Protein AF-A0A1V3N3K9-F1 (afdb_monomer)

Mean predicted aligned error: 10.96 Å

Structure (mmCIF, N/CA/C/O backbone):
data_AF-A0A1V3N3K9-F1
#
_entry.id   AF-A0A1V3N3K9-F1
#
loop_
_atom_site.group_PDB
_atom_site.id
_atom_site.type_symbol
_atom_site.label_atom_id
_atom_site.label_alt_id
_atom_site.label_comp_id
_atom_site.label_asym_id
_atom_site.label_entity_id
_atom_site.label_seq_id
_atom_site.pdbx_PDB_ins_code
_atom_site.Cartn_x
_atom_site.Cartn_y
_atom_site.Cartn_z
_atom_site.occupancy
_atom_site.B_iso_or_equiv
_atom_site.auth_seq_id
_atom_site.auth_comp_id
_atom_site.auth_asym_id
_atom_site.auth_atom_id
_atom_site.pdbx_PDB_model_num
ATOM 1 N N . MET A 1 1 ? -14.076 -6.918 -24.165 1.00 59.81 1 MET A N 1
ATOM 2 C CA . MET A 1 1 ? -14.005 -5.718 -23.301 1.00 59.81 1 MET A CA 1
ATOM 3 C C . MET A 1 1 ? -12.618 -5.105 -23.434 1.00 59.81 1 MET A C 1
ATOM 5 O O . MET A 1 1 ? -11.646 -5.826 -23.234 1.00 59.81 1 MET A O 1
ATOM 9 N N . ASN A 1 2 ? -12.528 -3.845 -23.867 1.00 85.38 2 ASN A N 1
ATOM 10 C CA . ASN A 1 2 ? -11.264 -3.150 -24.152 1.00 85.38 2 ASN A CA 1
ATOM 11 C C . ASN A 1 2 ? -10.409 -3.016 -22.864 1.00 85.38 2 ASN A C 1
ATOM 13 O O . ASN A 1 2 ? -10.950 -2.823 -21.774 1.00 85.38 2 ASN A O 1
ATOM 17 N N . SER A 1 3 ? -9.088 -3.196 -22.985 1.00 79.38 3 SER A N 1
ATOM 18 C CA . SER A 1 3 ? -8.128 -3.214 -21.869 1.00 79.38 3 SER A CA 1
ATOM 19 C C . SER A 1 3 ? -8.120 -1.919 -21.055 1.00 79.38 3 SER A C 1
ATOM 21 O O . SER A 1 3 ? -7.947 -1.973 -19.841 1.00 79.38 3 SER A O 1
ATOM 23 N N . PHE A 1 4 ? -8.384 -0.775 -21.687 1.00 81.25 4 PHE A N 1
ATOM 24 C CA . PHE A 1 4 ? -8.522 0.516 -21.018 1.00 81.25 4 PHE A CA 1
ATOM 25 C C . PHE A 1 4 ? -9.683 0.520 -20.014 1.00 81.25 4 PHE A C 1
ATOM 27 O O . PHE A 1 4 ? -9.504 0.888 -18.858 1.00 81.25 4 PHE A O 1
ATOM 34 N N . TYR A 1 5 ? -10.851 0.011 -20.413 1.00 85.06 5 TYR A N 1
ATOM 35 C CA . TYR A 1 5 ? -12.020 -0.054 -19.530 1.00 85.06 5 TYR A CA 1
ATOM 36 C C . TYR A 1 5 ? -11.821 -1.021 -18.366 1.00 85.06 5 TYR A C 1
ATOM 38 O O . TYR A 1 5 ? -12.313 -0.765 -17.277 1.00 85.06 5 TYR A O 1
ATOM 46 N N . LYS A 1 6 ? -11.070 -2.113 -18.561 1.00 84.25 6 LYS A N 1
ATOM 47 C CA . LYS A 1 6 ? -10.700 -3.000 -17.448 1.00 84.25 6 LYS A CA 1
ATOM 48 C C . LYS A 1 6 ? -9.849 -2.269 -16.406 1.00 84.25 6 LYS A C 1
ATOM 50 O O . LYS A 1 6 ? -10.067 -2.465 -15.218 1.00 84.25 6 LYS A O 1
ATOM 55 N N . LYS A 1 7 ? -8.911 -1.422 -16.847 1.00 81.56 7 LYS A N 1
ATOM 56 C CA . LYS A 1 7 ? -8.067 -0.612 -15.954 1.00 81.56 7 LYS A CA 1
ATOM 57 C C . LYS A 1 7 ? -8.871 0.469 -15.229 1.00 81.56 7 LYS A C 1
ATOM 59 O O . LYS A 1 7 ? -8.694 0.628 -14.029 1.00 81.56 7 LYS A O 1
ATOM 64 N N . LEU A 1 8 ? -9.784 1.149 -15.927 1.00 84.62 8 LEU A N 1
ATOM 65 C CA . LEU A 1 8 ? -10.704 2.106 -15.302 1.00 84.62 8 LEU A CA 1
ATOM 66 C C . LEU A 1 8 ? -11.592 1.442 -14.250 1.00 84.62 8 LEU A C 1
ATOM 68 O O . LEU A 1 8 ? -11.668 1.925 -13.132 1.00 84.62 8 LEU A O 1
ATOM 72 N N . LEU A 1 9 ? -12.187 0.292 -14.569 1.00 86.62 9 LEU A N 1
ATOM 73 C CA . LEU A 1 9 ? -13.002 -0.441 -13.602 1.00 86.62 9 LEU A CA 1
ATOM 74 C C . LEU A 1 9 ? -12.191 -0.900 -12.393 1.00 86.62 9 LEU A C 1
ATOM 76 O O . LEU A 1 9 ? -12.681 -0.815 -11.275 1.00 86.62 9 LEU A O 1
ATOM 80 N N . ALA A 1 10 ? -10.958 -1.371 -12.597 1.00 84.00 10 ALA A N 1
ATOM 81 C CA . ALA A 1 10 ? -10.080 -1.728 -11.489 1.00 84.00 10 ALA A CA 1
ATOM 82 C C . ALA A 1 10 ? -9.816 -0.522 -10.575 1.00 84.00 10 ALA A C 1
ATOM 84 O O . ALA A 1 10 ? -9.859 -0.676 -9.361 1.00 84.00 10 ALA A O 1
ATOM 85 N N . LEU A 1 11 ? -9.603 0.667 -11.148 1.00 85.69 11 LEU A N 1
ATOM 86 C CA . LEU A 1 11 ? -9.441 1.912 -10.397 1.00 85.69 11 LEU A CA 1
ATOM 87 C C . LEU A 1 11 ? -10.720 2.293 -9.635 1.00 85.69 11 LEU A C 1
ATOM 89 O O . LEU A 1 11 ? -10.657 2.557 -8.438 1.00 85.69 11 LEU A O 1
ATOM 93 N N . ASP A 1 12 ? -11.876 2.279 -10.299 1.00 87.19 12 ASP A N 1
ATOM 94 C CA . ASP A 1 12 ? -13.164 2.621 -9.685 1.00 87.19 12 ASP A CA 1
ATOM 95 C C . ASP A 1 12 ? -13.511 1.671 -8.532 1.00 87.19 12 ASP A C 1
ATOM 97 O O . ASP A 1 12 ? -14.003 2.109 -7.492 1.00 87.19 12 ASP A O 1
ATOM 101 N N . LEU A 1 13 ? -13.195 0.380 -8.672 1.00 85.94 13 LEU A N 1
ATOM 102 C CA . LEU A 1 13 ? -13.401 -0.622 -7.625 1.00 85.94 13 LEU A CA 1
ATOM 103 C C . LEU A 1 13 ? -12.601 -0.316 -6.355 1.00 85.94 13 LEU A C 1
ATOM 105 O O . LEU A 1 13 ? -13.111 -0.544 -5.257 1.00 85.94 13 LEU A O 1
ATOM 109 N N . VAL A 1 14 ? -11.398 0.262 -6.472 1.00 85.56 14 VAL A N 1
ATOM 110 C CA . VAL A 1 14 ? -10.641 0.730 -5.299 1.00 85.56 14 VAL A CA 1
ATOM 111 C C . VAL A 1 14 ? -11.466 1.759 -4.531 1.00 85.56 14 VAL A C 1
ATOM 113 O O . VAL A 1 14 ? -11.598 1.663 -3.317 1.00 85.56 14 VAL A O 1
ATOM 116 N N . PHE A 1 15 ? -12.078 2.728 -5.198 1.00 86.00 15 PHE A N 1
ATOM 117 C CA . PHE A 1 15 ? -12.875 3.734 -4.494 1.00 86.00 15 PHE A CA 1
ATOM 118 C C . PHE A 1 15 ? -14.235 3.202 -4.040 1.00 86.00 15 PHE A C 1
ATOM 120 O O . PHE A 1 15 ? -14.746 3.638 -3.013 1.00 86.00 15 PHE A O 1
ATOM 127 N N . TYR A 1 16 ? -14.803 2.231 -4.754 1.00 87.94 16 TYR A N 1
ATOM 128 C CA . TYR A 1 16 ? -16.082 1.634 -4.386 1.00 87.94 16 TYR A CA 1
ATOM 129 C C . TYR A 1 16 ? -15.996 0.810 -3.095 1.00 87.94 16 TYR A C 1
ATOM 131 O O . TYR A 1 16 ? -16.914 0.876 -2.279 1.00 87.94 16 TYR A O 1
ATOM 139 N N . LYS A 1 17 ? -14.874 0.112 -2.864 1.00 82.75 17 LYS A N 1
ATOM 140 C CA . LYS A 1 17 ? -14.653 -0.767 -1.699 1.00 82.75 17 LYS A CA 1
ATOM 141 C C . LYS A 1 17 ? -14.907 -0.076 -0.347 1.00 82.75 17 LYS A C 1
ATOM 143 O O . LYS A 1 17 ? -15.293 -0.734 0.609 1.00 82.75 17 LYS A O 1
ATOM 148 N N . THR A 1 18 ? -14.774 1.251 -0.253 1.00 84.56 18 THR A N 1
ATOM 149 C CA . THR A 1 18 ? -15.061 2.009 0.985 1.00 84.56 18 THR A CA 1
ATOM 150 C C . THR A 1 18 ? -16.530 1.979 1.412 1.00 84.56 18 THR A C 1
ATOM 152 O O . THR A 1 18 ? -16.821 2.196 2.590 1.00 84.56 18 THR A O 1
ATOM 155 N N . HIS A 1 19 ? -17.439 1.716 0.469 1.00 85.94 19 HIS A N 1
ATOM 156 C CA . HIS A 1 19 ? -18.883 1.631 0.681 1.00 85.94 19 HIS A CA 1
ATOM 157 C C . HIS A 1 19 ? -19.339 0.209 1.035 1.00 85.94 19 HIS A C 1
ATOM 159 O O . HIS A 1 19 ? -20.515 -0.000 1.336 1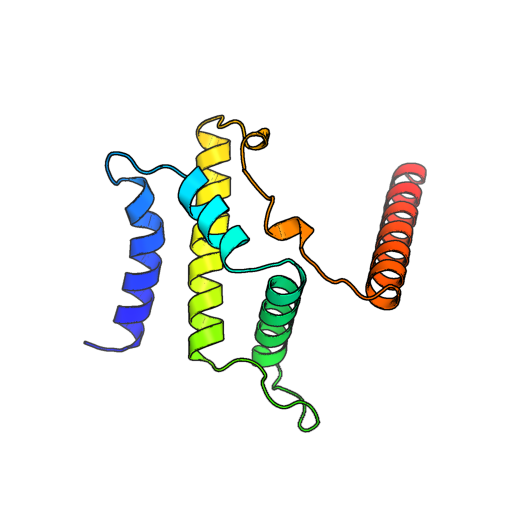.00 85.94 19 HIS A O 1
ATOM 165 N 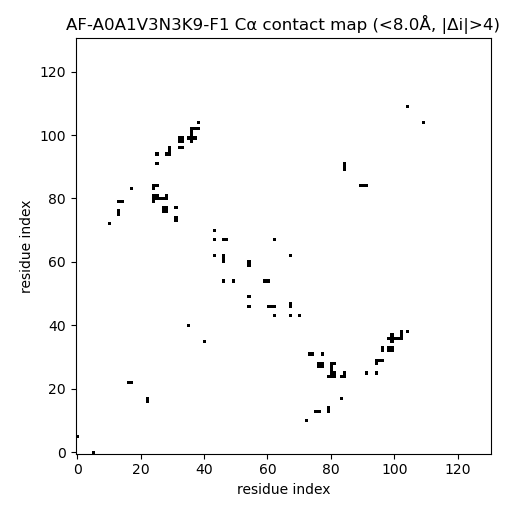N . GLU A 1 20 ? -18.437 -0.776 0.988 1.00 87.00 20 GLU A N 1
ATOM 166 C CA . GLU A 1 20 ? -18.752 -2.142 1.385 1.00 87.00 20 GLU A CA 1
ATOM 167 C C . GLU A 1 20 ? -18.985 -2.221 2.896 1.00 87.00 20 GLU A C 1
ATOM 169 O O . GLU A 1 20 ? -18.264 -1.640 3.715 1.00 87.00 20 GLU A O 1
ATOM 174 N N . GLN A 1 21 ? -20.025 -2.958 3.282 1.00 86.44 21 GLN A N 1
ATOM 175 C CA . GLN A 1 21 ? -20.342 -3.158 4.686 1.00 86.44 21 GLN A CA 1
ATOM 176 C C . GLN A 1 21 ? -19.210 -3.937 5.366 1.00 86.44 21 GLN A C 1
ATOM 178 O O . GLN A 1 21 ? -18.868 -5.039 4.947 1.00 86.44 21 GLN A O 1
ATOM 183 N N . GLY A 1 22 ? -18.654 -3.371 6.439 1.00 85.88 22 GLY A N 1
ATOM 184 C CA . GLY A 1 22 ? -17.538 -3.980 7.164 1.00 85.88 22 GLY A CA 1
ATOM 185 C C . GLY A 1 22 ? -16.158 -3.648 6.597 1.00 85.88 22 GLY A C 1
ATOM 186 O O . GLY A 1 22 ?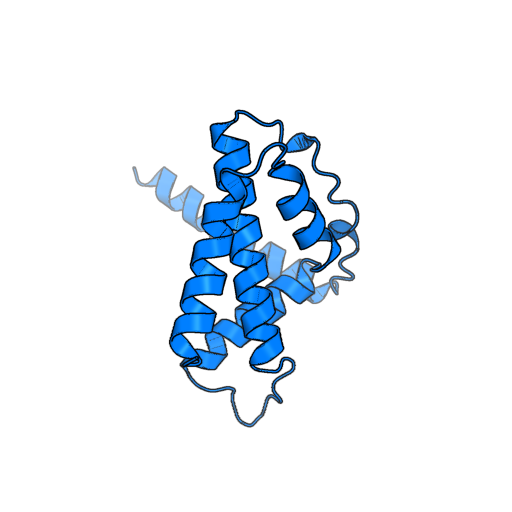 -15.178 -4.219 7.063 1.00 85.88 22 GLY A O 1
ATOM 187 N N . TYR A 1 23 ? -16.060 -2.719 5.640 1.00 89.44 23 TYR A N 1
ATOM 188 C CA . TYR A 1 23 ? -14.770 -2.204 5.192 1.00 89.44 23 TYR A CA 1
ATOM 189 C C . TYR A 1 23 ? -13.968 -1.602 6.360 1.00 89.44 23 TYR A C 1
ATOM 191 O O . TYR A 1 23 ? -14.401 -0.625 6.989 1.00 89.44 23 TYR A O 1
ATOM 199 N N . ASP A 1 24 ? -12.782 -2.162 6.597 1.00 90.00 24 ASP A N 1
ATOM 200 C CA . ASP A 1 24 ? -11.811 -1.706 7.587 1.00 90.00 24 ASP A CA 1
ATOM 201 C C . ASP A 1 24 ? -10.558 -1.155 6.881 1.00 90.00 24 ASP A C 1
ATOM 203 O O . ASP A 1 24 ? -9.822 -1.923 6.258 1.00 90.00 24 ASP A O 1
ATOM 207 N N . PRO A 1 25 ? -10.282 0.160 6.972 1.00 90.62 25 PRO A N 1
ATOM 208 C CA . PRO A 1 25 ? -9.109 0.755 6.339 1.00 90.62 25 PRO A CA 1
ATOM 209 C C . PRO A 1 25 ? -7.776 0.263 6.916 1.00 90.62 25 PRO A C 1
ATOM 211 O O . PRO A 1 25 ? -6.747 0.437 6.266 1.00 90.62 25 PRO A O 1
ATOM 214 N N . MET A 1 26 ? -7.767 -0.323 8.118 1.00 89.81 26 MET A N 1
ATOM 215 C CA . MET A 1 26 ? -6.551 -0.881 8.714 1.00 89.81 26 MET A CA 1
ATOM 216 C C . MET A 1 26 ? -6.060 -2.098 7.936 1.00 89.81 26 MET A C 1
ATOM 218 O O . MET A 1 26 ? -4.854 -2.263 7.790 1.00 89.81 26 MET A O 1
ATOM 222 N N . VAL A 1 27 ? -6.980 -2.884 7.367 1.00 90.56 27 VAL A N 1
ATOM 223 C CA . VAL A 1 27 ? -6.649 -4.089 6.598 1.00 90.56 27 VAL A CA 1
ATOM 224 C C . VAL A 1 27 ? -5.820 -3.738 5.367 1.00 90.56 27 VAL A C 1
ATOM 226 O O . VAL A 1 27 ? -4.765 -4.329 5.176 1.00 90.56 27 VAL A O 1
ATOM 229 N N . ASP A 1 28 ? -6.214 -2.736 4.571 1.00 91.12 28 ASP A N 1
ATOM 230 C CA . ASP A 1 28 ? -5.420 -2.385 3.382 1.00 91.12 28 ASP A CA 1
ATOM 231 C C . ASP A 1 28 ? -4.040 -1.816 3.754 1.00 91.12 28 ASP A C 1
ATOM 233 O O . ASP A 1 28 ? -3.075 -1.977 3.006 1.00 91.12 28 ASP A O 1
ATOM 237 N N . ILE A 1 29 ? -3.932 -1.137 4.905 1.00 91.12 29 ILE A N 1
ATOM 238 C CA . ILE A 1 29 ? -2.649 -0.624 5.397 1.00 91.12 29 ILE A CA 1
ATOM 239 C C . ILE A 1 29 ? -1.746 -1.787 5.825 1.00 91.12 29 ILE A C 1
ATOM 241 O O . ILE A 1 29 ? -0.568 -1.812 5.468 1.00 91.12 29 ILE A O 1
ATOM 245 N N . GLU A 1 30 ? -2.282 -2.746 6.577 1.00 89.75 30 GLU A N 1
ATOM 246 C CA . GLU A 1 30 ? -1.540 -3.917 7.048 1.00 89.75 30 GLU A CA 1
ATOM 247 C C . GLU A 1 30 ? -1.121 -4.824 5.886 1.00 89.75 30 GLU A C 1
ATOM 249 O O . GLU A 1 30 ? 0.066 -5.123 5.767 1.00 89.75 30 GLU A O 1
ATOM 254 N N . GLU A 1 31 ? -2.036 -5.165 4.974 1.00 90.81 31 GLU A N 1
ATOM 255 C CA . GLU A 1 31 ? -1.748 -5.991 3.791 1.00 90.81 31 GLU A CA 1
ATOM 256 C C . GLU A 1 31 ? -0.623 -5.393 2.934 1.00 90.81 31 GLU A C 1
ATOM 258 O O . GLU A 1 31 ? 0.273 -6.110 2.479 1.00 90.81 31 GLU A O 1
ATOM 263 N N . PHE A 1 32 ? -0.619 -4.068 2.744 1.00 92.19 32 PHE A N 1
ATOM 264 C CA . PHE A 1 32 ? 0.445 -3.402 1.997 1.00 92.19 32 PHE A CA 1
ATOM 265 C C . PHE A 1 32 ? 1.806 -3.573 2.675 1.00 92.19 32 PHE A C 1
ATOM 267 O O . PHE A 1 32 ? 2.784 -3.949 2.027 1.00 92.19 32 PHE A O 1
ATOM 274 N N . TRP A 1 33 ? 1.887 -3.301 3.979 1.00 89.31 33 TRP A N 1
ATOM 275 C CA . TRP A 1 33 ? 3.148 -3.367 4.718 1.00 89.31 33 TRP A CA 1
ATOM 276 C C . TRP A 1 33 ? 3.604 -4.801 5.012 1.00 89.31 33 TRP A C 1
ATOM 278 O O . TRP A 1 33 ? 4.789 -5.027 5.262 1.00 89.31 33 TRP A O 1
ATOM 288 N N . GLU A 1 34 ? 2.711 -5.788 4.960 1.00 89.00 34 GLU A N 1
ATOM 289 C CA . GLU A 1 34 ? 3.077 -7.207 4.936 1.00 89.00 34 GLU A CA 1
ATOM 290 C C . GLU A 1 34 ? 3.704 -7.615 3.598 1.00 89.00 34 GLU A C 1
ATOM 292 O O . GLU A 1 34 ? 4.649 -8.408 3.578 1.00 89.00 34 GLU A O 1
ATOM 297 N N . LYS A 1 35 ? 3.211 -7.052 2.489 1.00 90.38 35 LYS A N 1
ATOM 298 C CA . LYS A 1 35 ? 3.662 -7.372 1.129 1.00 90.38 35 LYS A CA 1
ATOM 299 C C . LYS A 1 35 ? 4.943 -6.641 0.722 1.00 90.38 35 LYS A C 1
ATOM 301 O O . LYS A 1 35 ? 5.790 -7.224 0.043 1.00 90.38 35 LYS A O 1
ATOM 306 N N . TYR A 1 36 ? 5.101 -5.385 1.134 1.00 88.69 36 TYR A N 1
ATOM 307 C CA . TYR A 1 36 ? 6.225 -4.533 0.752 1.00 88.69 36 TYR A CA 1
ATOM 308 C C . TYR A 1 36 ? 6.991 -4.061 1.986 1.00 88.69 36 TYR A C 1
ATOM 310 O O . TYR A 1 36 ? 6.525 -3.213 2.745 1.00 88.69 36 TYR A O 1
ATOM 318 N N . ASP A 1 37 ? 8.216 -4.562 2.158 1.00 85.50 37 ASP A N 1
ATOM 319 C CA . ASP A 1 37 ? 9.157 -3.921 3.072 1.00 85.50 37 ASP A CA 1
ATOM 320 C C . ASP A 1 37 ? 9.630 -2.565 2.509 1.00 85.50 37 ASP A C 1
ATOM 322 O O . ASP A 1 37 ? 9.390 -2.216 1.348 1.00 85.50 37 ASP A O 1
ATOM 326 N N . LEU A 1 38 ? 10.325 -1.779 3.335 1.00 82.56 38 LEU A N 1
ATOM 327 C CA . LEU A 1 38 ? 10.766 -0.439 2.943 1.00 82.56 38 LEU A CA 1
ATOM 328 C C . LEU A 1 38 ? 11.694 -0.450 1.716 1.00 82.56 38 LEU A C 1
ATOM 330 O O . LEU A 1 38 ? 11.659 0.486 0.918 1.00 82.56 38 LEU A O 1
ATOM 334 N N . LYS A 1 39 ? 12.513 -1.495 1.552 1.00 83.06 39 LYS A N 1
ATOM 335 C CA . LYS A 1 39 ? 13.451 -1.605 0.431 1.00 83.06 39 LYS A CA 1
ATOM 336 C C . LYS A 1 39 ? 12.699 -1.905 -0.861 1.00 83.06 39 LYS A C 1
ATOM 338 O O . LYS A 1 39 ? 12.886 -1.208 -1.853 1.00 83.06 39 LYS A O 1
ATOM 343 N N . SER A 1 40 ? 11.809 -2.890 -0.819 1.00 87.50 40 SER A N 1
ATOM 344 C CA . SER A 1 40 ? 10.926 -3.267 -1.914 1.00 87.50 40 SER A CA 1
ATOM 345 C C . SER A 1 40 ? 10.065 -2.082 -2.343 1.00 87.50 40 SER A C 1
ATOM 347 O O . SER A 1 40 ? 10.020 -1.766 -3.529 1.00 87.50 40 SER A O 1
ATOM 349 N N . PHE A 1 41 ? 9.469 -1.354 -1.394 1.00 89.12 41 PHE A N 1
ATOM 350 C CA . PHE A 1 41 ? 8.730 -0.121 -1.673 1.00 89.12 41 PHE A CA 1
ATOM 351 C C . PHE A 1 41 ? 9.585 0.905 -2.432 1.00 89.12 41 PHE A C 1
ATOM 353 O O . PHE A 1 41 ? 9.176 1.397 -3.484 1.00 89.12 41 PHE A O 1
ATOM 360 N N . GLN A 1 42 ? 10.789 1.207 -1.929 1.00 87.88 42 GLN A N 1
ATOM 361 C CA . GLN A 1 42 ? 11.702 2.155 -2.576 1.00 87.88 42 GLN A CA 1
ATOM 362 C C . GLN A 1 42 ? 12.085 1.712 -3.989 1.00 87.88 42 GLN A C 1
ATOM 364 O O . GLN A 1 42 ? 12.073 2.529 -4.910 1.00 87.88 42 GLN A O 1
ATOM 369 N N . ASP A 1 43 ? 12.389 0.427 -4.171 1.00 89.50 43 ASP A N 1
ATOM 370 C CA . ASP A 1 43 ? 12.757 -0.118 -5.471 1.00 89.50 43 ASP A CA 1
ATOM 371 C C . ASP A 1 43 ? 11.579 -0.009 -6.456 1.00 89.50 43 ASP A C 1
ATOM 373 O O . ASP A 1 43 ? 11.769 0.483 -7.568 1.00 89.50 43 ASP A O 1
ATOM 377 N N . HIS A 1 44 ? 10.352 -0.374 -6.066 1.00 92.06 44 HIS A N 1
ATOM 378 C CA . HIS A 1 44 ? 9.172 -0.232 -6.932 1.00 92.06 44 HIS A CA 1
ATOM 379 C C . HIS A 1 44 ? 8.925 1.228 -7.341 1.00 92.06 44 HIS A C 1
ATOM 381 O O . HIS A 1 44 ? 8.713 1.502 -8.524 1.00 92.06 44 HIS A O 1
ATOM 387 N N . ILE A 1 45 ? 9.022 2.179 -6.402 1.00 90.94 45 ILE A N 1
ATOM 388 C CA . ILE A 1 45 ? 8.900 3.618 -6.696 1.00 90.94 45 ILE A CA 1
ATOM 389 C C . ILE A 1 45 ? 9.991 4.077 -7.671 1.00 90.94 45 ILE A C 1
ATOM 391 O O . ILE A 1 45 ? 9.705 4.803 -8.624 1.00 90.94 45 ILE A O 1
ATOM 395 N N . PHE A 1 46 ? 11.231 3.629 -7.475 1.00 87.38 46 PHE A N 1
ATOM 396 C CA . PHE A 1 46 ? 12.343 3.960 -8.360 1.00 87.38 46 PHE A CA 1
ATOM 397 C C . PHE A 1 46 ? 12.121 3.437 -9.787 1.00 87.38 46 PHE A C 1
ATOM 399 O O . PHE A 1 46 ? 12.315 4.179 -10.751 1.00 87.38 46 PHE A O 1
ATOM 406 N N . TYR A 1 47 ? 11.674 2.189 -9.947 1.00 87.12 47 TYR A N 1
ATOM 407 C CA . TYR A 1 47 ? 11.395 1.625 -11.273 1.00 87.12 47 TYR A CA 1
ATOM 408 C C . TYR A 1 47 ? 10.160 2.241 -11.935 1.00 87.12 47 TYR A C 1
ATOM 410 O O . TYR A 1 47 ? 10.169 2.418 -13.152 1.00 87.12 47 TYR A O 1
ATOM 418 N N . LEU A 1 48 ? 9.137 2.634 -11.169 1.00 87.69 48 LEU A N 1
ATOM 419 C CA . LEU A 1 48 ? 8.027 3.434 -11.693 1.00 87.69 48 LEU A CA 1
ATOM 420 C C . LEU A 1 48 ? 8.513 4.777 -12.237 1.00 87.69 48 LEU A C 1
ATOM 422 O O . LEU A 1 48 ? 8.135 5.151 -13.345 1.00 87.69 48 LEU A O 1
ATOM 426 N N . PHE A 1 49 ? 9.376 5.473 -11.495 1.00 84.75 49 PHE A N 1
ATOM 427 C CA . PHE A 1 49 ? 9.950 6.743 -11.935 1.00 84.75 49 PHE A CA 1
ATOM 428 C C . PHE A 1 49 ? 10.753 6.573 -13.233 1.00 84.75 49 PHE A C 1
ATOM 430 O O . PHE A 1 49 ? 10.500 7.268 -14.213 1.00 84.75 49 PHE A O 1
ATOM 437 N N . LEU A 1 50 ? 11.639 5.574 -13.289 1.00 82.31 50 LEU A N 1
ATOM 438 C CA . LEU A 1 50 ? 12.418 5.278 -14.496 1.00 82.31 50 LEU A CA 1
ATOM 439 C C . LEU A 1 50 ? 11.569 4.813 -15.683 1.00 82.31 50 LEU A C 1
ATOM 441 O O . LEU A 1 50 ? 11.968 5.011 -16.825 1.00 82.31 50 LEU A O 1
ATOM 445 N N . SER A 1 51 ? 10.411 4.190 -15.450 1.00 76.50 51 SER A N 1
ATOM 446 C CA . SER A 1 51 ? 9.545 3.731 -16.543 1.00 76.50 51 SER A CA 1
ATOM 447 C C . SER A 1 51 ? 9.015 4.874 -17.419 1.00 76.50 51 SER A C 1
ATOM 449 O O . SER A 1 51 ? 8.637 4.620 -18.560 1.00 76.50 51 SER A O 1
ATOM 451 N N . GLN A 1 52 ? 9.028 6.120 -16.921 1.00 70.31 52 GLN A N 1
ATOM 452 C CA . GLN A 1 52 ? 8.634 7.301 -17.696 1.00 70.31 52 GLN A CA 1
ATOM 453 C C . GLN A 1 52 ? 9.733 7.784 -18.652 1.00 70.31 52 GLN A C 1
ATOM 455 O O . GLN A 1 52 ? 9.421 8.182 -19.772 1.00 70.31 52 GLN A O 1
ATOM 460 N N . ASP A 1 53 ? 10.999 7.694 -18.235 1.00 70.12 53 ASP A N 1
ATOM 461 C CA . ASP A 1 53 ? 12.163 8.185 -18.993 1.00 70.12 53 ASP A CA 1
ATOM 462 C C . ASP A 1 53 ? 12.903 7.073 -19.764 1.00 70.12 53 ASP A C 1
ATOM 464 O O . ASP A 1 53 ? 13.793 7.343 -20.572 1.00 70.12 53 ASP A O 1
ATOM 468 N N . GLY A 1 54 ? 12.523 5.813 -19.534 1.00 63.41 54 GLY A N 1
ATOM 469 C CA . GLY A 1 54 ? 13.211 4.623 -20.026 1.00 63.41 54 GLY A CA 1
ATOM 470 C C . GLY A 1 54 ? 14.221 4.090 -19.007 1.00 63.41 54 GLY A C 1
ATOM 471 O O . GLY A 1 54 ? 14.982 4.831 -18.385 1.00 63.41 54 GLY A O 1
ATOM 472 N N . ILE A 1 55 ? 14.240 2.767 -18.824 1.00 65.50 55 ILE A N 1
ATOM 473 C CA . ILE A 1 55 ? 15.221 2.120 -17.948 1.00 65.50 55 ILE A CA 1
ATOM 474 C C . ILE A 1 55 ? 16.584 2.178 -18.660 1.00 65.50 55 ILE A C 1
ATOM 476 O O . ILE A 1 55 ? 16.670 1.705 -19.793 1.00 65.50 55 ILE A O 1
ATOM 480 N N . PRO A 1 56 ? 17.641 2.733 -18.036 1.00 63.88 56 PRO A N 1
ATOM 481 C CA . PRO A 1 56 ? 18.966 2.799 -18.647 1.00 63.88 56 PRO A CA 1
ATOM 482 C C . PRO A 1 56 ? 19.451 1.415 -19.100 1.00 63.88 56 PRO A C 1
ATOM 484 O O . PRO A 1 56 ? 19.315 0.456 -18.343 1.00 63.88 56 PRO A O 1
ATOM 487 N N . ASP A 1 57 ? 20.092 1.314 -20.270 1.00 62.78 57 ASP A N 1
ATOM 488 C CA . ASP A 1 57 ? 20.547 0.035 -20.860 1.00 62.78 57 ASP A CA 1
ATOM 489 C C . ASP A 1 57 ? 21.445 -0.806 -19.931 1.00 62.78 57 ASP A C 1
ATOM 491 O O . ASP A 1 57 ? 21.550 -2.026 -20.066 1.00 62.78 57 ASP A O 1
ATOM 495 N N . ASN A 1 58 ? 22.101 -0.168 -18.957 1.00 65.25 58 ASN A N 1
ATOM 496 C CA . ASN A 1 58 ? 22.949 -0.828 -17.966 1.00 65.25 58 ASN A CA 1
ATOM 497 C C . ASN A 1 58 ? 22.182 -1.409 -16.761 1.00 65.25 58 ASN A C 1
ATOM 499 O O . ASN A 1 58 ? 22.800 -2.029 -15.892 1.00 65.25 58 ASN A O 1
ATOM 503 N N . LYS A 1 59 ? 20.860 -1.231 -16.688 1.00 64.00 59 LYS A N 1
ATOM 504 C CA . LYS A 1 59 ? 19.996 -1.788 -15.647 1.00 64.00 59 LYS A CA 1
ATOM 505 C C . LYS A 1 59 ? 18.946 -2.688 -16.281 1.00 64.00 59 LYS A C 1
ATOM 507 O O . LYS A 1 59 ? 18.086 -2.243 -17.031 1.00 64.00 59 LYS A O 1
ATOM 512 N N . LYS A 1 60 ? 18.973 -3.975 -15.934 1.00 65.81 60 LYS A N 1
ATOM 513 C CA . LYS A 1 60 ? 17.845 -4.856 -16.250 1.00 65.81 60 LYS A CA 1
ATOM 514 C C . LYS A 1 60 ? 16.636 -4.426 -15.410 1.00 65.81 60 LYS A C 1
ATOM 516 O O . LYS A 1 60 ? 16.818 -4.197 -14.212 1.00 65.81 60 LYS A O 1
ATOM 521 N N . PRO A 1 61 ? 15.427 -4.337 -15.993 1.00 68.50 61 PRO A N 1
ATOM 522 C CA . PRO A 1 61 ? 14.213 -4.144 -15.214 1.00 68.50 61 PRO A CA 1
ATOM 523 C C . PRO A 1 61 ? 14.118 -5.266 -14.180 1.00 68.50 61 PRO A C 1
ATOM 525 O O . PRO A 1 61 ? 14.111 -6.440 -14.549 1.00 68.50 61 PRO A O 1
ATOM 528 N N . ILE A 1 62 ? 14.089 -4.915 -12.894 1.00 81.19 62 ILE A N 1
ATOM 529 C CA . ILE A 1 62 ? 13.872 -5.900 -11.822 1.00 81.19 62 ILE A CA 1
ATOM 530 C C . ILE A 1 62 ? 12.394 -6.312 -11.785 1.00 81.19 62 ILE A C 1
ATOM 532 O O . ILE A 1 62 ? 12.085 -7.458 -11.470 1.00 81.19 62 ILE A O 1
ATOM 536 N N . TYR A 1 63 ? 11.498 -5.399 -12.173 1.00 85.69 63 TYR A N 1
ATOM 537 C CA . TYR A 1 63 ? 10.055 -5.603 -12.182 1.00 85.69 63 TYR A CA 1
ATOM 538 C C . TYR A 1 63 ? 9.498 -5.550 -13.604 1.00 85.69 63 TYR A C 1
ATOM 540 O O . TYR A 1 63 ? 9.889 -4.712 -14.420 1.00 85.69 63 TYR A O 1
ATOM 548 N N . SER A 1 64 ? 8.560 -6.446 -13.889 1.00 87.56 64 SER A N 1
ATOM 549 C CA . SER A 1 64 ? 7.733 -6.411 -15.095 1.00 87.56 64 SER A CA 1
ATOM 550 C C . SER A 1 64 ? 6.699 -5.280 -15.034 1.00 87.56 64 SER A C 1
ATOM 552 O O . SER A 1 64 ? 6.371 -4.771 -13.962 1.00 87.56 64 SER A O 1
ATOM 554 N N . ALA A 1 65 ? 6.138 -4.910 -16.189 1.00 84.06 65 ALA A N 1
ATOM 555 C CA . ALA A 1 65 ? 5.058 -3.923 -16.254 1.00 84.06 65 ALA A CA 1
ATOM 556 C C . ALA A 1 65 ? 3.836 -4.337 -15.412 1.00 84.06 65 ALA A C 1
ATOM 558 O O . ALA A 1 65 ? 3.216 -3.482 -14.784 1.00 84.06 65 ALA A O 1
ATOM 559 N N . ASP A 1 66 ? 3.531 -5.637 -15.355 1.00 87.44 66 ASP A N 1
ATOM 560 C CA . ASP A 1 66 ? 2.423 -6.166 -14.558 1.00 87.44 66 ASP A CA 1
ATOM 561 C C . ASP A 1 66 ? 2.695 -6.030 -13.054 1.00 87.44 66 ASP A C 1
ATOM 563 O O . ASP A 1 66 ? 1.817 -5.579 -12.326 1.00 87.44 66 ASP A O 1
ATOM 567 N N . GLN A 1 67 ? 3.923 -6.309 -12.598 1.00 90.38 67 GLN A N 1
ATOM 568 C CA . GLN A 1 67 ? 4.323 -6.105 -11.196 1.00 90.38 67 GLN A CA 1
ATOM 569 C C . GLN A 1 67 ? 4.284 -4.626 -10.789 1.00 90.38 67 GLN A C 1
ATOM 571 O O . GLN A 1 67 ? 3.841 -4.292 -9.694 1.00 90.38 67 GLN A O 1
ATOM 576 N N . LEU A 1 68 ? 4.707 -3.718 -11.675 1.00 90.50 68 LEU A N 1
ATOM 577 C CA . LEU A 1 68 ? 4.616 -2.277 -11.422 1.00 90.50 68 LEU A CA 1
ATOM 578 C C . LEU A 1 68 ? 3.159 -1.794 -11.399 1.00 90.50 68 LEU A C 1
ATOM 580 O O . LEU A 1 68 ? 2.807 -0.933 -10.594 1.00 90.50 68 LEU A O 1
ATOM 584 N N . GLN A 1 69 ? 2.301 -2.354 -12.255 1.00 88.38 69 GLN A N 1
ATOM 585 C CA . GLN A 1 69 ? 0.871 -2.058 -12.246 1.00 88.38 69 GLN A CA 1
ATOM 586 C C . GLN A 1 69 ? 0.193 -2.593 -10.975 1.00 88.38 69 GLN A C 1
ATOM 588 O O . GLN A 1 69 ? -0.630 -1.891 -10.393 1.00 88.38 69 GLN A O 1
ATOM 593 N N . GLU A 1 70 ? 0.538 -3.802 -10.532 1.00 91.56 70 GLU A N 1
ATOM 594 C CA . GLU A 1 70 ? 0.065 -4.387 -9.274 1.00 91.56 70 GLU A CA 1
ATOM 595 C C . GLU A 1 70 ? 0.469 -3.516 -8.080 1.00 91.56 70 GLU A C 1
ATOM 597 O O . GLU A 1 70 ? -0.389 -3.116 -7.296 1.00 91.56 70 GLU A O 1
ATOM 602 N N . PHE A 1 71 ? 1.738 -3.107 -8.014 1.00 93.62 71 PHE A N 1
ATOM 603 C CA . PHE A 1 71 ? 2.220 -2.189 -6.986 1.00 93.62 71 PHE A CA 1
ATOM 604 C C . PHE A 1 71 ? 1.455 -0.856 -6.977 1.00 93.62 71 PHE A C 1
ATOM 606 O O . PHE A 1 71 ? 1.104 -0.361 -5.909 1.00 93.62 71 PHE A O 1
ATOM 613 N N . LEU A 1 72 ? 1.153 -0.270 -8.144 1.00 92.31 72 LEU A N 1
ATOM 614 C CA . LEU A 1 72 ? 0.345 0.955 -8.218 1.00 92.31 72 LEU A CA 1
ATOM 615 C C . LEU A 1 72 ? -1.064 0.755 -7.653 1.00 92.31 72 LEU A C 1
ATOM 617 O O . LEU A 1 72 ? -1.576 1.638 -6.966 1.00 92.31 72 LEU A O 1
ATOM 621 N N . MET A 1 73 ? -1.688 -0.391 -7.928 1.00 91.81 73 MET A N 1
ATOM 622 C CA . MET A 1 73 ? -3.000 -0.713 -7.371 1.00 91.81 73 MET A CA 1
ATOM 623 C C . MET A 1 73 ? -2.930 -0.877 -5.854 1.00 91.81 73 MET A C 1
ATOM 625 O O . MET A 1 73 ? -3.765 -0.313 -5.150 1.00 91.81 73 MET A O 1
ATOM 629 N N . ASP A 1 74 ? -1.928 -1.582 -5.337 1.00 93.88 74 ASP A N 1
ATOM 630 C CA . ASP A 1 74 ? -1.731 -1.746 -3.894 1.00 93.88 74 ASP A CA 1
ATOM 631 C C . ASP A 1 74 ? -1.447 -0.397 -3.211 1.00 93.88 74 ASP A C 1
ATOM 633 O O . ASP A 1 74 ? -1.996 -0.098 -2.152 1.00 93.88 74 ASP A O 1
ATOM 637 N N . LEU A 1 75 ? -0.660 0.474 -3.850 1.00 94.50 75 LEU A N 1
ATOM 638 C CA . LEU A 1 75 ? -0.379 1.823 -3.359 1.00 94.50 75 LEU A CA 1
ATOM 639 C C . LEU A 1 75 ? -1.646 2.689 -3.305 1.00 94.50 75 LEU A C 1
ATOM 641 O O . LEU A 1 75 ? -1.830 3.460 -2.364 1.00 94.50 75 LEU A O 1
ATOM 645 N N . LEU A 1 76 ? -2.543 2.559 -4.285 1.00 93.12 76 LEU A N 1
ATOM 646 C CA . LEU A 1 76 ? -3.839 3.243 -4.262 1.00 93.12 76 LEU A CA 1
ATOM 647 C C . LEU A 1 76 ? -4.720 2.753 -3.104 1.00 93.12 76 LEU A C 1
ATOM 649 O O . LEU A 1 76 ? -5.342 3.579 -2.432 1.00 93.12 76 LEU A O 1
ATOM 653 N N . HIS A 1 77 ? -4.735 1.444 -2.830 1.00 91.88 77 HIS A N 1
ATOM 654 C CA . HIS A 1 77 ? -5.416 0.883 -1.658 1.00 91.88 77 HIS A CA 1
ATOM 655 C C . HIS A 1 77 ? -4.833 1.431 -0.353 1.00 91.88 77 HIS A C 1
ATOM 657 O O . HIS A 1 77 ? -5.596 1.854 0.512 1.00 91.88 77 HIS A O 1
ATOM 663 N N . LEU A 1 78 ? -3.504 1.521 -0.243 1.00 93.38 78 LEU A N 1
ATOM 664 C CA . LEU A 1 78 ? -2.821 2.096 0.917 1.00 93.38 78 LEU A CA 1
ATOM 665 C C . LEU A 1 78 ? -3.202 3.566 1.146 1.00 93.38 78 LEU A C 1
ATOM 667 O O . LEU A 1 78 ? -3.564 3.953 2.258 1.00 93.38 78 LEU A O 1
ATOM 671 N N . ILE A 1 79 ? -3.135 4.397 0.098 1.00 93.44 79 ILE A N 1
ATOM 672 C CA . ILE A 1 79 ? -3.476 5.827 0.177 1.00 93.44 79 ILE A CA 1
ATOM 673 C C . ILE A 1 79 ? -4.936 5.999 0.609 1.00 93.44 79 ILE A C 1
ATOM 675 O O . ILE A 1 79 ? -5.231 6.809 1.492 1.00 93.44 79 ILE A O 1
ATOM 679 N N . ARG A 1 80 ? -5.845 5.210 0.026 1.00 92.25 80 ARG A N 1
ATOM 680 C CA . ARG A 1 80 ? -7.261 5.182 0.408 1.00 92.25 80 ARG A CA 1
ATOM 681 C C . ARG A 1 80 ? -7.441 4.748 1.861 1.00 92.25 80 ARG A C 1
ATOM 683 O O . ARG A 1 80 ? -8.182 5.402 2.588 1.00 92.25 80 ARG A O 1
ATOM 690 N N . GLY A 1 81 ? -6.760 3.685 2.286 1.00 91.56 81 GLY A N 1
ATOM 691 C CA . GLY A 1 81 ? -6.774 3.185 3.659 1.00 91.56 81 GLY A CA 1
ATOM 692 C C . GLY A 1 81 ? -6.386 4.279 4.650 1.00 91.56 81 GLY A C 1
ATOM 693 O O . GLY A 1 81 ? -7.163 4.602 5.544 1.00 91.56 81 GLY A O 1
ATOM 694 N N . TYR A 1 82 ? -5.253 4.954 4.439 1.00 91.25 82 TYR A N 1
ATOM 695 C CA . TYR A 1 82 ? -4.838 6.069 5.299 1.00 91.25 82 TYR A CA 1
ATOM 696 C C . TYR A 1 82 ? -5.821 7.244 5.294 1.00 91.25 82 TYR A C 1
ATOM 698 O O . TYR A 1 82 ? -6.067 7.839 6.347 1.00 91.25 82 TYR A O 1
ATOM 706 N N . PHE A 1 83 ? -6.390 7.586 4.135 1.00 90.56 83 PHE A N 1
ATOM 707 C CA . PHE A 1 83 ? -7.396 8.641 4.025 1.00 90.56 83 PHE A CA 1
ATOM 708 C C . PHE A 1 83 ? -8.656 8.309 4.839 1.00 90.56 83 PHE A C 1
ATOM 710 O O . PHE A 1 83 ? -9.103 9.115 5.656 1.00 90.56 83 PHE A O 1
ATOM 717 N N . GLU A 1 84 ? -9.187 7.098 4.681 1.00 90.62 84 GLU A N 1
ATOM 718 C CA . GLU A 1 84 ? -10.364 6.614 5.403 1.00 90.62 84 GLU A CA 1
ATOM 719 C C . GLU A 1 84 ? -10.105 6.470 6.903 1.00 90.62 84 GLU A C 1
A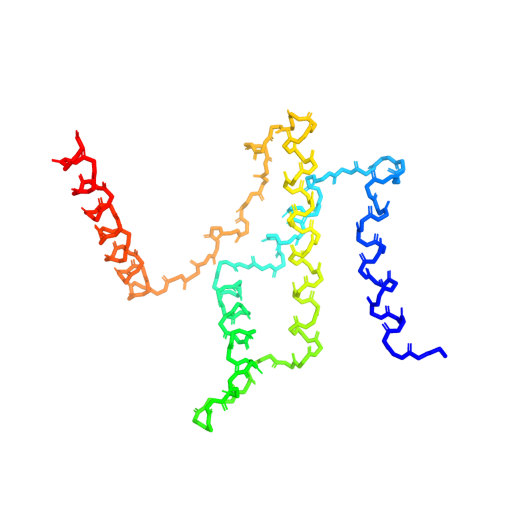TOM 721 O O . GLU A 1 84 ? -10.909 6.929 7.714 1.00 90.62 84 GLU A O 1
ATOM 726 N N . ALA A 1 85 ? -8.966 5.896 7.293 1.00 89.94 85 ALA A N 1
ATOM 727 C CA . ALA A 1 85 ? -8.576 5.760 8.691 1.00 89.94 85 ALA A CA 1
ATOM 728 C C . ALA A 1 85 ? -8.512 7.130 9.379 1.00 89.94 85 ALA A C 1
ATOM 730 O O . ALA A 1 85 ? -9.063 7.301 10.470 1.00 89.94 85 ALA A O 1
ATOM 731 N N . ARG A 1 86 ? -7.923 8.130 8.707 1.00 88.81 86 ARG A N 1
ATOM 732 C CA . ARG A 1 86 ? -7.884 9.512 9.193 1.00 88.81 86 ARG A CA 1
ATOM 733 C C . ARG A 1 86 ? -9.280 10.118 9.324 1.00 88.81 86 ARG A C 1
ATOM 735 O O . ARG A 1 86 ? -9.571 10.707 10.362 1.00 88.81 86 ARG A O 1
ATOM 742 N N . ASN A 1 87 ? -10.142 9.964 8.320 1.00 87.50 87 ASN A N 1
ATOM 743 C CA . ASN A 1 87 ? -11.505 10.509 8.351 1.00 87.50 87 ASN A CA 1
ATOM 744 C C . ASN A 1 87 ? -12.373 9.870 9.441 1.00 87.50 87 ASN A C 1
ATOM 746 O O . ASN A 1 87 ? -13.218 10.539 10.030 1.00 87.50 87 ASN A O 1
ATOM 750 N N . ARG A 1 88 ? -12.141 8.589 9.740 1.00 88.81 88 ARG A N 1
ATOM 751 C CA . ARG A 1 88 ? -12.847 7.836 10.785 1.00 88.81 88 ARG A CA 1
ATOM 752 C C . ARG A 1 88 ? -12.274 8.057 12.190 1.00 88.81 88 ARG A C 1
ATOM 754 O O . ARG A 1 88 ? -12.806 7.498 13.143 1.00 88.81 88 ARG A O 1
ATOM 761 N N . GLY A 1 89 ? -11.193 8.831 12.334 1.00 85.12 89 GLY A N 1
ATOM 762 C CA . GLY A 1 89 ? -10.500 9.004 13.616 1.00 85.12 89 GLY A CA 1
ATOM 763 C C . GLY A 1 89 ? -9.884 7.703 14.145 1.00 85.12 89 GLY A C 1
ATOM 764 O O . GLY A 1 89 ? -9.804 7.501 15.354 1.00 85.12 89 GLY A O 1
ATOM 765 N N . THR A 1 90 ? -9.491 6.803 13.241 1.00 85.94 90 THR A N 1
ATOM 766 C CA . THR A 1 90 ? -8.910 5.502 13.586 1.00 85.94 90 THR A CA 1
ATOM 767 C C . THR A 1 90 ? -7.528 5.697 14.197 1.00 85.94 90 THR A C 1
ATOM 769 O O . THR A 1 90 ? -6.720 6.493 13.717 1.00 85.94 90 THR A O 1
ATOM 772 N N . ASP A 1 91 ? -7.245 4.946 15.256 1.00 83.38 91 ASP A N 1
ATOM 773 C CA . ASP A 1 91 ? -5.950 4.977 15.922 1.00 83.38 91 ASP A CA 1
ATOM 774 C C . ASP A 1 91 ? -4.905 4.174 15.132 1.00 83.38 91 ASP A C 1
ATOM 776 O O . ASP A 1 91 ? -4.768 2.960 15.291 1.00 83.38 91 ASP A O 1
ATOM 780 N N . LEU A 1 92 ? -4.149 4.882 14.290 1.00 82.25 92 LEU A N 1
ATOM 781 C CA . LEU A 1 92 ? -3.066 4.320 13.477 1.00 82.25 92 LEU A CA 1
ATOM 782 C C . LEU A 1 92 ? -1.903 3.764 14.316 1.00 82.25 92 LEU A C 1
ATOM 784 O O . LEU A 1 92 ? -1.091 3.007 13.788 1.00 82.25 92 LEU A O 1
ATOM 788 N N . SER A 1 93 ? -1.803 4.090 15.613 1.00 75.69 93 SER A N 1
ATOM 789 C CA . SER A 1 93 ? -0.756 3.519 16.477 1.00 75.69 93 SER A CA 1
ATOM 790 C C . SER A 1 93 ? -0.918 2.010 16.689 1.00 75.69 93 SER A C 1
ATOM 792 O O . SER A 1 93 ? 0.025 1.335 17.101 1.00 75.69 93 SER A O 1
ATOM 794 N N . LYS A 1 94 ? -2.100 1.472 16.365 1.00 75.25 94 LYS A N 1
ATOM 795 C CA . LYS A 1 94 ? -2.424 0.048 16.459 1.00 75.25 94 LYS A CA 1
ATOM 796 C C . LYS A 1 94 ? -1.973 -0.770 15.250 1.00 75.25 94 LYS A C 1
ATOM 798 O O . LYS A 1 94 ? -2.056 -1.992 15.325 1.00 75.25 94 LYS A O 1
ATOM 803 N N . ILE A 1 95 ? -1.497 -0.133 14.173 1.00 74.56 95 ILE A N 1
ATOM 804 C CA . ILE A 1 95 ? -1.018 -0.854 12.987 1.00 74.56 95 ILE A CA 1
ATOM 805 C C . ILE A 1 95 ? 0.185 -1.711 13.380 1.00 74.56 95 ILE A C 1
ATOM 807 O O . ILE A 1 95 ? 1.206 -1.213 13.868 1.00 74.56 95 ILE A O 1
ATOM 811 N N . ASN A 1 96 ? 0.088 -3.011 13.123 1.00 67.69 96 ASN A N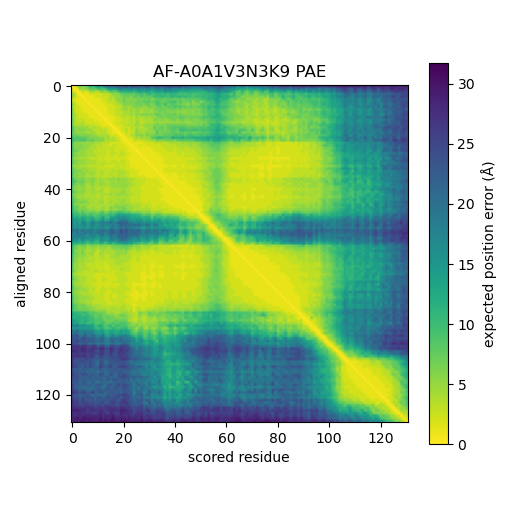 1
ATOM 812 C CA . ASN A 1 96 ? 1.152 -3.951 13.434 1.00 67.69 96 ASN A CA 1
ATOM 813 C C . ASN A 1 96 ? 2.235 -3.975 12.337 1.00 67.69 96 ASN A C 1
ATOM 815 O O . ASN A 1 96 ? 2.353 -4.926 11.573 1.00 67.69 96 ASN A O 1
ATOM 819 N N . LEU A 1 97 ? 3.092 -2.952 12.293 1.00 66.00 97 LEU A N 1
ATOM 820 C CA . LEU A 1 97 ? 4.169 -2.816 11.294 1.00 66.00 97 LEU A CA 1
ATOM 821 C C . LEU A 1 97 ? 5.394 -3.727 11.532 1.00 66.00 97 LEU A C 1
ATOM 823 O O . LEU A 1 97 ? 6.504 -3.411 11.101 1.00 66.00 97 LEU A O 1
ATOM 827 N N . LYS A 1 98 ? 5.246 -4.863 12.226 1.00 57.47 98 LYS A N 1
ATOM 828 C CA . LYS A 1 98 ? 6.377 -5.750 12.573 1.00 57.47 98 LYS A CA 1
ATOM 829 C C . LYS A 1 98 ? 7.131 -6.301 11.350 1.00 57.47 98 LYS A C 1
ATOM 831 O O . LYS A 1 98 ? 8.294 -6.679 11.493 1.00 57.47 98 LYS A O 1
ATOM 836 N N . SER A 1 99 ? 6.513 -6.338 10.167 1.00 50.44 99 SER A N 1
ATOM 837 C CA . SER A 1 99 ? 7.165 -6.679 8.891 1.00 50.44 99 SER A CA 1
ATOM 838 C C . SER A 1 99 ? 8.088 -5.566 8.374 1.00 50.44 99 SER A C 1
ATOM 840 O O . SER A 1 99 ? 9.162 -5.867 7.858 1.00 50.44 99 SER A O 1
ATOM 842 N N . VAL A 1 100 ? 7.739 -4.289 8.583 1.00 50.91 100 VAL A N 1
ATOM 843 C CA . VAL A 1 100 ? 8.501 -3.119 8.098 1.00 50.91 100 VAL A CA 1
ATOM 844 C C . VAL A 1 100 ? 9.882 -3.040 8.752 1.00 50.91 100 VAL A C 1
ATOM 846 O O . VAL A 1 100 ? 10.858 -2.637 8.122 1.00 50.91 100 VAL A O 1
ATOM 849 N N . SER A 1 101 ? 10.002 -3.499 10.000 1.00 47.25 101 SER A N 1
ATOM 850 C CA . SER A 1 101 ? 11.274 -3.535 10.734 1.00 47.25 101 SER A CA 1
ATOM 851 C C . SER A 1 101 ? 12.223 -4.667 10.318 1.00 47.25 101 SER A C 1
ATOM 853 O O . SER A 1 101 ? 13.343 -4.714 10.820 1.00 47.25 101 SER A O 1
ATOM 855 N N . LYS A 1 102 ? 11.830 -5.566 9.401 1.00 46.81 102 LYS A N 1
ATOM 856 C CA . LYS A 1 102 ? 12.726 -6.595 8.836 1.00 46.81 102 LYS A CA 1
ATOM 857 C C . LYS A 1 102 ? 13.530 -6.104 7.626 1.00 46.81 102 LYS A C 1
ATOM 859 O O . LYS A 1 102 ? 14.065 -6.925 6.884 1.00 46.81 102 LYS A O 1
ATOM 864 N N . SER A 1 103 ? 13.658 -4.792 7.412 1.00 49.97 103 SER A N 1
ATOM 865 C CA . SER A 1 103 ? 14.573 -4.303 6.382 1.00 49.97 103 SER A CA 1
ATOM 866 C C . SER A 1 103 ? 16.009 -4.624 6.804 1.00 49.97 103 SER A C 1
ATOM 868 O O . SER A 1 103 ? 16.559 -3.988 7.706 1.00 49.97 103 SER A O 1
ATOM 870 N N . ASN A 1 104 ? 16.633 -5.589 6.131 1.00 48.88 104 ASN A N 1
ATOM 871 C CA . ASN A 1 104 ? 18.080 -5.793 6.154 1.00 48.88 104 ASN A CA 1
ATOM 872 C C . ASN A 1 104 ? 18.762 -4.631 5.408 1.00 48.88 104 ASN A C 1
ATOM 874 O O . ASN A 1 104 ? 19.413 -4.838 4.385 1.00 48.88 104 ASN A O 1
ATOM 878 N N . MET A 1 105 ? 18.560 -3.390 5.864 1.00 54.78 105 MET A N 1
ATOM 879 C CA . MET A 1 105 ? 19.260 -2.236 5.312 1.00 54.78 105 MET A CA 1
ATOM 880 C C . MET A 1 105 ? 20.744 -2.405 5.614 1.00 54.78 105 MET A C 1
ATOM 882 O O . MET A 1 105 ? 21.149 -2.442 6.774 1.00 54.78 105 MET A O 1
ATOM 886 N N . ASN A 1 106 ? 21.539 -2.497 4.555 1.00 59.88 106 ASN A N 1
ATOM 887 C CA . ASN A 1 106 ? 22.993 -2.441 4.620 1.00 59.88 106 ASN A CA 1
ATOM 888 C C . ASN A 1 106 ? 23.417 -1.130 5.307 1.00 59.88 106 ASN A C 1
ATOM 890 O O . ASN A 1 106 ? 22.871 -0.071 4.994 1.00 59.88 106 ASN A O 1
ATOM 894 N N . ASP A 1 107 ? 24.420 -1.179 6.187 1.00 64.06 107 ASP A N 1
ATOM 895 C CA . ASP A 1 107 ? 24.990 -0.025 6.904 1.00 64.06 107 ASP A CA 1
ATOM 896 C C . ASP A 1 107 ? 25.247 1.205 6.007 1.00 64.06 107 ASP A C 1
ATOM 898 O O . ASP A 1 107 ? 25.126 2.351 6.446 1.00 64.06 107 ASP A O 1
ATOM 902 N N . ARG A 1 108 ? 25.567 0.998 4.720 1.00 67.44 108 ARG A N 1
ATOM 903 C CA . ARG A 1 108 ? 25.730 2.085 3.737 1.00 67.44 108 ARG A CA 1
ATOM 904 C C . ARG A 1 108 ? 24.426 2.806 3.404 1.00 67.44 108 ARG A C 1
ATOM 906 O O . ARG A 1 108 ? 24.433 4.028 3.294 1.00 67.44 108 ARG A O 1
ATOM 913 N N . GLU A 1 109 ? 23.333 2.071 3.228 1.0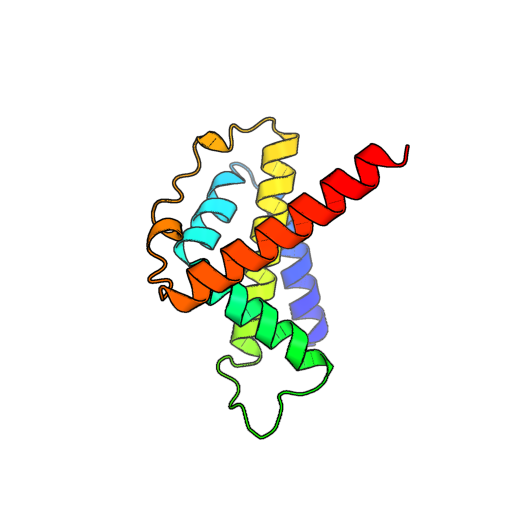0 64.25 109 GLU A N 1
ATOM 914 C CA . GLU A 1 109 ? 22.012 2.650 2.949 1.00 64.25 109 GLU A CA 1
ATOM 915 C C . GLU A 1 109 ? 21.498 3.409 4.174 1.00 64.25 109 GLU A C 1
ATOM 917 O O . GLU A 1 109 ? 20.978 4.515 4.043 1.00 64.25 109 GLU A O 1
ATOM 922 N N . GLN A 1 110 ? 21.743 2.877 5.376 1.00 65.00 110 GLN A N 1
ATOM 923 C CA . GLN A 1 110 ? 21.418 3.569 6.625 1.00 65.00 110 GLN A CA 1
ATOM 924 C C . GLN A 1 110 ? 22.184 4.888 6.762 1.00 65.00 110 GLN A C 1
ATOM 926 O O . GLN A 1 110 ? 21.600 5.916 7.112 1.00 65.00 110 GLN A O 1
ATOM 931 N N . LYS A 1 111 ? 23.485 4.883 6.445 1.00 71.62 111 LYS A N 1
ATOM 932 C CA . LYS A 1 111 ? 24.316 6.089 6.480 1.00 71.62 111 LYS A CA 1
ATOM 933 C C . LYS A 1 111 ? 23.829 7.149 5.489 1.00 71.62 111 LYS A C 1
ATOM 935 O O . LYS A 1 111 ? 23.689 8.305 5.873 1.00 71.62 111 LYS A O 1
ATOM 940 N N . LEU A 1 112 ? 23.517 6.754 4.254 1.00 73.12 112 LEU A N 1
ATOM 941 C CA . LEU A 1 112 ? 22.965 7.660 3.242 1.00 73.12 112 LEU A CA 1
ATOM 942 C C . LEU A 1 112 ? 21.621 8.255 3.674 1.00 73.12 112 LEU A C 1
ATOM 944 O O . LEU A 1 112 ? 21.429 9.464 3.580 1.00 73.12 112 LEU A O 1
ATOM 948 N N . ASN A 1 113 ? 20.712 7.435 4.207 1.00 72.44 113 ASN A N 1
ATOM 949 C CA . ASN A 1 113 ? 19.417 7.916 4.692 1.00 72.44 113 ASN A CA 1
ATOM 950 C C . ASN A 1 113 ? 19.574 8.917 5.843 1.00 72.44 113 ASN A C 1
ATOM 952 O O . ASN A 1 113 ? 18.874 9.928 5.878 1.00 72.44 113 ASN A O 1
ATO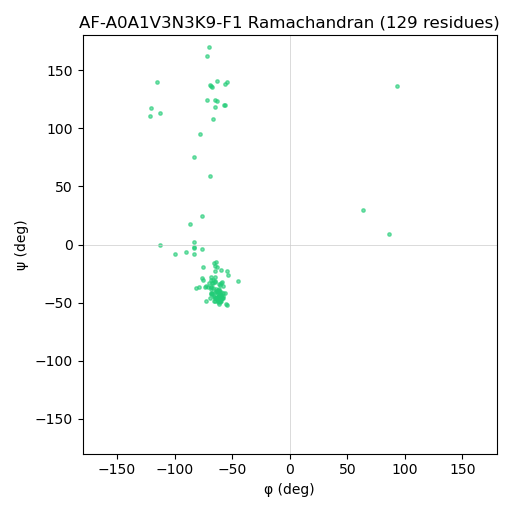M 956 N N . LYS A 1 114 ? 20.528 8.676 6.751 1.00 75.31 114 LYS A N 1
ATOM 957 C CA . LYS A 1 114 ? 20.867 9.614 7.825 1.00 75.31 114 LYS A CA 1
ATOM 958 C C . LYS A 1 114 ? 21.398 10.941 7.277 1.00 75.31 114 LYS A C 1
ATOM 960 O O . LYS A 1 114 ? 20.927 11.992 7.696 1.00 75.31 114 LYS A O 1
ATOM 965 N N . GLU A 1 115 ? 22.327 10.903 6.323 1.00 82.25 115 GLU A N 1
ATOM 966 C CA . GLU A 1 115 ? 22.883 12.113 5.698 1.00 82.25 115 GLU A CA 1
ATOM 967 C C . GLU A 1 115 ? 21.803 12.933 4.970 1.00 82.25 115 GLU A C 1
ATOM 969 O O . GLU A 1 115 ? 21.769 14.161 5.082 1.00 82.25 115 GLU A O 1
ATOM 974 N N . ILE A 1 116 ? 20.879 12.264 4.271 1.00 78.94 116 ILE A N 1
ATOM 975 C CA . IL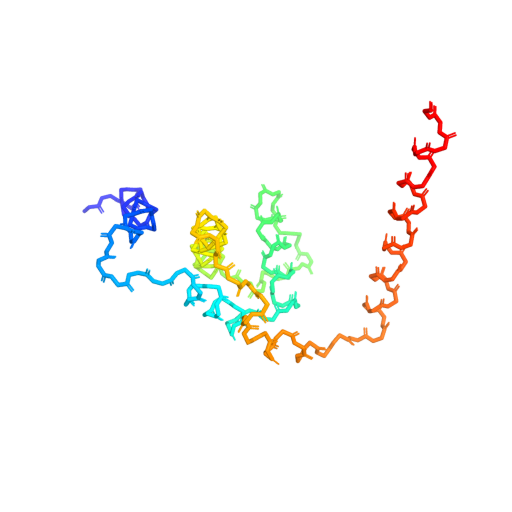E A 1 116 ? 19.733 12.906 3.613 1.00 78.94 116 ILE A CA 1
ATOM 976 C C . ILE A 1 116 ? 18.808 13.555 4.650 1.00 78.94 116 ILE A C 1
ATOM 978 O O . ILE A 1 116 ? 18.408 14.709 4.485 1.00 78.94 116 ILE A O 1
ATOM 982 N N . PHE A 1 117 ? 18.486 12.845 5.732 1.00 78.94 117 PHE A N 1
ATOM 983 C CA . PHE A 1 117 ? 17.642 13.376 6.800 1.00 78.94 117 PHE A CA 1
ATOM 984 C C . PHE A 1 117 ? 18.267 14.615 7.459 1.00 78.94 117 PHE A C 1
ATOM 986 O O . PHE A 1 117 ? 17.619 15.655 7.563 1.00 78.94 117 PHE A O 1
ATOM 993 N N . GLU A 1 118 ? 19.550 14.549 7.822 1.00 83.50 118 GLU A N 1
ATOM 994 C CA . GLU A 1 118 ? 20.294 15.673 8.405 1.00 83.50 118 GLU A CA 1
ATOM 995 C C . GLU A 1 118 ? 20.367 16.881 7.457 1.00 83.50 118 GLU A C 1
ATOM 997 O O . GLU A 1 118 ? 20.304 18.034 7.896 1.00 83.50 118 GLU A O 1
ATOM 1002 N N . PHE A 1 119 ? 20.464 16.641 6.146 1.00 88.81 119 PHE A N 1
ATOM 1003 C CA . PHE A 1 119 ? 20.387 17.701 5.147 1.00 88.81 119 PHE A CA 1
ATOM 1004 C C . PHE A 1 119 ? 19.031 18.420 5.186 1.00 88.81 119 PHE A C 1
ATOM 1006 O O . PHE A 1 119 ? 19.005 19.651 5.274 1.00 88.81 119 PHE A O 1
ATOM 1013 N N . PHE A 1 120 ? 17.918 17.683 5.149 1.00 81.62 120 PHE A N 1
ATOM 1014 C CA . PHE A 1 120 ? 16.581 18.283 5.156 1.00 81.62 120 PHE A CA 1
ATOM 1015 C C . PHE A 1 120 ? 16.256 18.980 6.479 1.00 81.62 120 PHE A C 1
ATOM 1017 O O . PHE A 1 120 ? 15.694 20.075 6.457 1.00 81.62 120 PHE A O 1
ATOM 1024 N N . GLU A 1 121 ? 16.692 18.428 7.612 1.00 78.69 121 GLU A N 1
ATOM 1025 C CA . GLU A 1 121 ? 16.598 19.091 8.917 1.00 78.69 121 GLU A CA 1
ATOM 1026 C C . GLU A 1 121 ? 17.345 20.427 8.925 1.00 78.69 121 GLU A C 1
ATOM 1028 O O . GLU A 1 121 ? 16.798 21.456 9.335 1.00 78.69 121 GLU A O 1
ATOM 1033 N N . ARG A 1 122 ? 18.572 20.460 8.392 1.00 84.06 122 ARG A N 1
ATOM 1034 C CA . ARG A 1 122 ? 19.355 21.698 8.285 1.00 84.06 122 ARG A CA 1
ATOM 1035 C C . ARG A 1 122 ? 18.687 22.723 7.369 1.00 84.06 122 ARG A C 1
ATOM 1037 O O . ARG A 1 122 ? 18.678 23.911 7.688 1.00 84.06 122 ARG A O 1
ATOM 1044 N N . VAL A 1 123 ? 18.134 22.294 6.236 1.00 83.50 123 VAL A N 1
ATOM 1045 C CA . VAL A 1 123 ? 17.413 23.181 5.308 1.00 83.50 123 VAL A CA 1
ATOM 1046 C C . VAL A 1 123 ? 16.151 23.745 5.967 1.00 83.50 123 VAL A C 1
ATOM 1048 O O . VAL A 1 123 ? 15.940 24.956 5.934 1.00 83.50 123 VAL A O 1
ATOM 1051 N N . SER A 1 124 ? 15.360 22.901 6.629 1.00 78.19 124 SER A N 1
ATOM 1052 C CA . SER A 1 124 ? 14.139 23.290 7.347 1.00 78.19 124 SER A CA 1
ATOM 1053 C C . SER A 1 124 ? 14.424 24.276 8.487 1.00 78.19 124 SER A C 1
ATOM 1055 O O . SER A 1 124 ? 13.776 25.319 8.605 1.00 78.19 124 SER A O 1
ATOM 1057 N N . SER A 1 125 ? 15.468 24.008 9.274 1.00 74.19 125 SER A N 1
ATOM 1058 C CA . SER A 1 125 ? 15.932 24.887 10.354 1.00 74.19 125 SER A CA 1
ATOM 1059 C C . SER A 1 125 ? 16.373 26.256 9.829 1.00 74.19 125 SER A C 1
ATOM 1061 O O . SER A 1 125 ? 16.007 27.292 10.380 1.00 74.19 125 SER A O 1
ATOM 1063 N N . ASN A 1 126 ? 17.118 26.280 8.720 1.00 69.75 126 ASN A N 1
ATOM 1064 C CA . ASN A 1 126 ? 17.577 27.525 8.102 1.00 69.75 126 ASN A CA 1
ATOM 1065 C C . ASN A 1 126 ? 16.440 28.351 7.483 1.00 69.75 126 ASN A C 1
ATOM 1067 O O . ASN A 1 126 ? 16.557 29.573 7.409 1.00 69.75 126 ASN A O 1
ATOM 1071 N N . LEU A 1 127 ? 15.351 27.711 7.049 1.00 60.91 127 LEU A N 1
ATOM 1072 C CA . LEU A 1 127 ? 14.152 28.400 6.567 1.00 60.91 127 LEU A CA 1
ATOM 1073 C C . LEU A 1 127 ? 13.356 29.030 7.718 1.00 60.91 127 LEU A C 1
ATOM 1075 O O . LEU A 1 127 ? 12.858 30.141 7.564 1.00 60.91 127 LEU A O 1
ATOM 1079 N N . LYS A 1 128 ? 13.294 28.374 8.884 1.00 58.22 128 LYS A N 1
ATOM 1080 C CA . LYS A 1 128 ? 12.661 28.936 10.091 1.00 58.22 128 LYS A CA 1
ATOM 1081 C C . LYS A 1 128 ? 13.422 30.122 10.686 1.00 58.22 128 LYS A C 1
ATOM 1083 O O . LYS A 1 128 ? 12.793 31.007 11.239 1.00 58.22 128 LYS A O 1
ATOM 1088 N N . ASN A 1 129 ? 14.747 30.163 10.542 1.00 57.50 129 ASN A N 1
ATOM 1089 C CA . ASN A 1 129 ? 15.587 31.244 11.076 1.00 57.50 129 ASN A CA 1
ATOM 1090 C C . ASN A 1 129 ? 15.668 32.494 10.170 1.00 57.50 129 ASN A C 1
ATOM 1092 O O . ASN A 1 129 ? 16.416 33.421 10.478 1.00 57.50 129 ASN A O 1
ATOM 1096 N N . LYS A 1 130 ? 14.961 32.507 9.030 1.00 52.38 130 LYS A N 1
ATOM 1097 C CA . LYS A 1 130 ? 14.913 33.629 8.070 1.00 52.38 130 LYS A CA 1
ATOM 1098 C C . LYS A 1 130 ? 13.541 34.321 7.986 1.00 52.38 130 LYS A C 1
ATOM 1100 O O . LYS A 1 130 ? 13.409 35.260 7.202 1.00 52.38 130 LYS A O 1
ATOM 1105 N N . LEU A 1 131 ? 12.557 33.852 8.753 1.00 46.06 131 LEU A N 1
ATOM 1106 C CA . LEU A 1 131 ? 11.231 34.456 8.943 1.00 46.06 131 LEU A CA 1
ATOM 1107 C C . LEU A 1 131 ? 11.180 35.143 10.309 1.00 46.06 131 LEU A C 1
ATOM 1109 O O . LEU A 1 131 ? 10.494 36.182 10.396 1.00 46.06 131 LEU A O 1
#

Foldseek 3Di:
DDPVVVLVVLLVVLVCLVVDPPDALLVLQQVLLLVDAPVNLVLLVVLVVCVVVPDPPVDDPPDDPVRNSVNVSSVSSNVVSVVVCVVVVHDPVPRPNVSNVPPPDDPVNVVVVVVVVVVVVVVVVVVVVVD

Radius of gyration: 18.48 Å; Cα contacts (8 Å, |Δi|>4): 68; chains: 1; bounding box: 46×42×41 Å

Secondary structure (DSSP, 8-state):
--HHHHHHHHHHHHHHGGGSTT--HHHHHHHHHHH--HHHHHHHHHHHH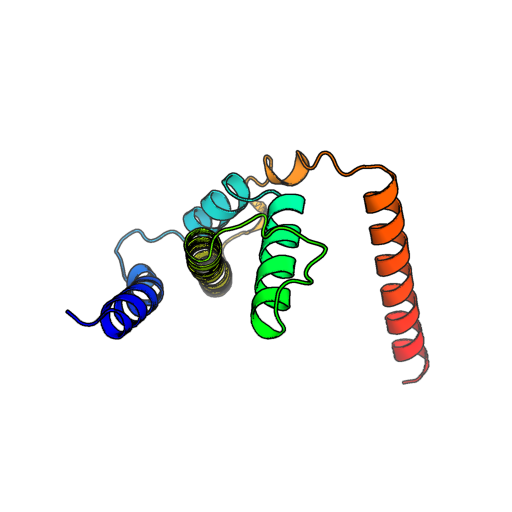HHHH---TTS--SS-HHHHHHHHHHHHHHHHHHHHHHHTT--GGG--GGGGGG----HHHHHHHHHHHHHHHHHHHHHHTT-

Sequence (131 aa):
MNSFYKKLLALDLVFYKTHEQGYDPMVDIEEFWEKYDLKSFQDHIFYLFLSQDGIPDNKKPIYSADQLQEFLMDLLHLIRGYFEARNRGTDLSKINLKSVSKSNMNDREQKLNKEIFEFFERVSSNLKNKL

Solvent-accessible surface area (backbone atoms only — not comparable to full-atom values): 7694 Å² total; per-residue (Å²): 131,62,70,66,60,56,52,49,50,56,54,50,48,61,67,51,50,71,74,43,88,84,61,56,36,65,53,41,42,48,54,45,37,68,73,38,34,61,62,54,46,51,50,53,53,52,52,57,59,32,64,77,80,52,68,55,92,93,50,78,77,90,63,54,74,66,56,54,51,50,50,52,53,48,50,51,41,29,54,50,12,55,51,49,28,58,74,69,68,52,72,70,86,71,62,80,58,74,52,43,74,65,56,84,67,50,72,67,58,52,50,50,53,49,54,53,50,54,50,52,53,52,51,53,53,56,56,63,77,75,112

pLDDT: mean 79.76, std 12.61, range [46.06, 94.5]